Protein AF-A0A2S9YXK2-F1 (afdb_monomer)

Foldseek 3Di:
DLVLLVVLLVLCVVQCVPWRLLSSCLVVALVSLQSNLVVCVVQQVPVSSVLSNVSNVLLVVLCVVPVDDPPCSPVSSVVSCVSSVDDDPPDDRSCVRSVVSVVVVCVVCVVVVDPPPPPDDDD

Organism: NCBI:txid215803

Structure (mmCIF, N/CA/C/O backbone):
data_AF-A0A2S9YXK2-F1
#
_entry.id   AF-A0A2S9YXK2-F1
#
loop_
_atom_site.group_PDB
_atom_site.id
_atom_site.type_symbol
_atom_site.label_atom_id
_atom_site.label_alt_id
_atom_site.label_comp_id
_atom_site.label_asym_id
_atom_site.label_entity_id
_atom_site.label_seq_id
_atom_site.pdbx_PDB_ins_code
_atom_site.Cartn_x
_atom_site.Cartn_y
_atom_site.Cartn_z
_atom_site.occupancy
_atom_site.B_iso_or_equiv
_atom_site.auth_seq_id
_atom_site.auth_comp_id
_atom_site.auth_asym_id
_atom_site.auth_atom_id
_atom_site.pdbx_PDB_model_num
ATOM 1 N N . MET A 1 1 ? -15.370 -4.581 6.114 1.00 77.25 1 MET A N 1
ATOM 2 C CA . MET A 1 1 ? -14.393 -3.650 5.505 1.00 77.25 1 MET A CA 1
ATOM 3 C C . MET A 1 1 ? -13.249 -3.367 6.472 1.00 77.25 1 MET A C 1
ATOM 5 O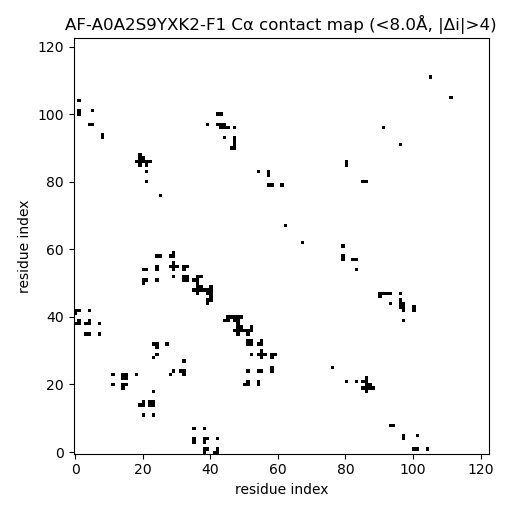 O . MET A 1 1 ? -12.123 -3.662 6.105 1.00 77.25 1 MET A O 1
ATOM 9 N N . VAL A 1 2 ? -13.521 -2.972 7.725 1.00 86.50 2 VAL A N 1
ATOM 10 C CA . VAL A 1 2 ? -12.483 -2.740 8.757 1.00 86.50 2 VAL A CA 1
ATOM 11 C C . VAL A 1 2 ? -11.593 -3.958 9.043 1.00 86.50 2 VAL A C 1
ATOM 13 O O . VAL A 1 2 ? -10.378 -3.831 9.001 1.00 86.50 2 VAL A O 1
ATOM 16 N N . VAL A 1 3 ? -12.151 -5.164 9.206 1.00 87.94 3 VAL A N 1
ATOM 17 C CA . VAL A 1 3 ? -11.337 -6.387 9.414 1.00 87.94 3 VAL A CA 1
ATOM 18 C C . VAL A 1 3 ? -10.328 -6.627 8.280 1.00 87.94 3 VAL A C 1
ATOM 20 O O . VAL A 1 3 ? -9.188 -6.998 8.538 1.00 87.94 3 VAL A O 1
ATOM 23 N N . ALA A 1 4 ? -10.720 -6.382 7.025 1.00 90.00 4 ALA A N 1
ATOM 24 C CA . ALA A 1 4 ? -9.821 -6.521 5.878 1.00 90.00 4 ALA A CA 1
ATOM 25 C C . ALA A 1 4 ? -8.751 -5.417 5.851 1.00 90.00 4 ALA A C 1
ATOM 27 O O . ALA A 1 4 ? -7.610 -5.689 5.494 1.00 90.00 4 ALA A O 1
ATOM 28 N N . ALA A 1 5 ? -9.102 -4.195 6.265 1.00 90.81 5 ALA A N 1
ATOM 29 C CA . ALA A 1 5 ? -8.157 -3.092 6.398 1.00 90.81 5 ALA A CA 1
ATOM 30 C C . ALA A 1 5 ? -7.093 -3.375 7.474 1.00 90.81 5 ALA A C 1
ATOM 32 O O . ALA A 1 5 ? -5.908 -3.173 7.221 1.00 90.81 5 ALA A O 1
ATOM 33 N N . ILE A 1 6 ? -7.503 -3.919 8.626 1.00 90.62 6 ILE A N 1
ATOM 34 C CA . ILE A 1 6 ? -6.607 -4.332 9.717 1.00 90.62 6 ILE A CA 1
ATOM 35 C C . ILE A 1 6 ? -5.716 -5.503 9.286 1.00 90.62 6 ILE A C 1
ATOM 37 O O . ILE A 1 6 ? -4.514 -5.486 9.527 1.00 90.62 6 ILE A O 1
ATOM 41 N N . ALA A 1 7 ? -6.279 -6.517 8.623 1.00 92.06 7 ALA A N 1
ATOM 42 C CA . ALA A 1 7 ? -5.481 -7.619 8.089 1.00 92.06 7 ALA A CA 1
ATOM 43 C C . ALA A 1 7 ? -4.430 -7.110 7.086 1.00 92.06 7 ALA A C 1
ATOM 45 O O . ALA A 1 7 ? -3.271 -7.508 7.163 1.00 92.06 7 ALA A O 1
ATOM 46 N N . GLY A 1 8 ? -4.821 -6.178 6.211 1.00 92.94 8 GLY A N 1
ATOM 47 C CA . GLY A 1 8 ? -3.913 -5.516 5.279 1.00 92.94 8 GLY A CA 1
ATOM 48 C C . GLY A 1 8 ? -2.822 -4.695 5.968 1.00 92.94 8 GLY A C 1
ATOM 49 O O . GLY A 1 8 ? -1.681 -4.730 5.520 1.00 92.94 8 GLY A O 1
ATOM 50 N N . LEU A 1 9 ? -3.136 -4.018 7.083 1.00 92.94 9 LEU A N 1
ATOM 51 C CA . LEU A 1 9 ? -2.141 -3.329 7.912 1.00 92.94 9 LEU A CA 1
ATOM 52 C C . LEU A 1 9 ? -1.057 -4.313 8.360 1.00 92.94 9 LEU A C 1
ATOM 54 O O . LEU A 1 9 ? 0.097 -4.142 7.978 1.00 92.94 9 LEU A O 1
ATOM 58 N N . PHE A 1 10 ? -1.437 -5.391 9.051 1.00 92.44 10 PHE A N 1
ATOM 59 C CA . PHE A 1 10 ? -0.487 -6.400 9.534 1.00 92.44 10 PHE A CA 1
ATOM 60 C C . PHE A 1 10 ? 0.306 -7.085 8.415 1.00 92.44 10 PHE A C 1
ATOM 62 O O . PHE A 1 10 ? 1.481 -7.400 8.599 1.00 92.44 10 PHE A O 1
ATOM 69 N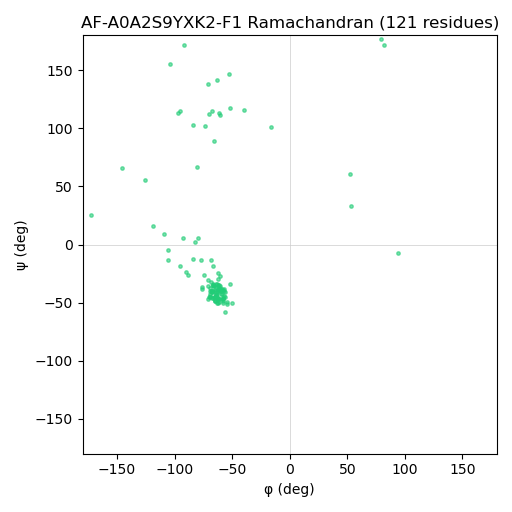 N . GLU A 1 11 ? -0.313 -7.326 7.257 1.00 93.62 11 GLU A N 1
ATOM 70 C CA . GLU A 1 11 ? 0.382 -7.900 6.101 1.00 93.62 11 GLU A CA 1
ATOM 71 C C . GLU A 1 11 ? 1.444 -6.937 5.546 1.00 93.62 11 GLU A C 1
ATOM 73 O O . GLU A 1 11 ? 2.517 -7.369 5.128 1.00 93.62 11 GLU A O 1
ATOM 78 N N . SER A 1 12 ? 1.167 -5.632 5.585 1.00 92.50 12 SER A N 1
ATOM 79 C CA . SER A 1 12 ? 2.016 -4.598 4.992 1.00 92.50 12 SER A CA 1
ATOM 80 C C . SER A 1 12 ? 3.114 -4.054 5.912 1.00 92.50 12 SER A C 1
ATOM 82 O O . SER A 1 12 ? 4.150 -3.615 5.409 1.00 92.50 12 SER A O 1
ATOM 84 N N . GLU A 1 13 ? 2.934 -4.108 7.239 1.00 91.06 13 GLU A N 1
ATOM 85 C CA . GLU A 1 13 ? 3.799 -3.441 8.227 1.00 91.06 13 GLU A CA 1
ATOM 86 C C . GLU A 1 13 ? 5.280 -3.735 7.997 1.00 91.06 13 GLU A C 1
ATOM 88 O O . GLU A 1 13 ? 6.103 -2.825 7.893 1.00 91.06 13 GLU A O 1
ATOM 93 N N . ARG A 1 14 ? 5.632 -5.017 7.858 1.00 90.25 14 ARG A N 1
ATOM 94 C CA . ARG A 1 14 ? 7.031 -5.418 7.697 1.00 90.25 14 ARG A CA 1
ATOM 95 C C . ARG A 1 14 ? 7.672 -4.770 6.471 1.00 90.25 14 ARG A C 1
ATOM 97 O O . ARG A 1 14 ? 8.829 -4.362 6.550 1.00 90.25 14 ARG A O 1
ATOM 104 N N . ASP A 1 15 ? 6.977 -4.716 5.345 1.00 92.06 15 ASP A N 1
ATOM 105 C CA . ASP A 1 15 ? 7.539 -4.145 4.123 1.00 92.06 15 ASP A CA 1
ATOM 106 C C . ASP A 1 15 ? 7.559 -2.623 4.166 1.00 92.06 15 ASP A C 1
ATOM 108 O O . ASP A 1 15 ? 8.567 -2.026 3.787 1.00 92.06 15 ASP A O 1
ATOM 112 N N . PHE A 1 16 ? 6.519 -2.005 4.726 1.00 89.75 16 PHE A N 1
ATOM 113 C CA . PHE A 1 16 ? 6.467 -0.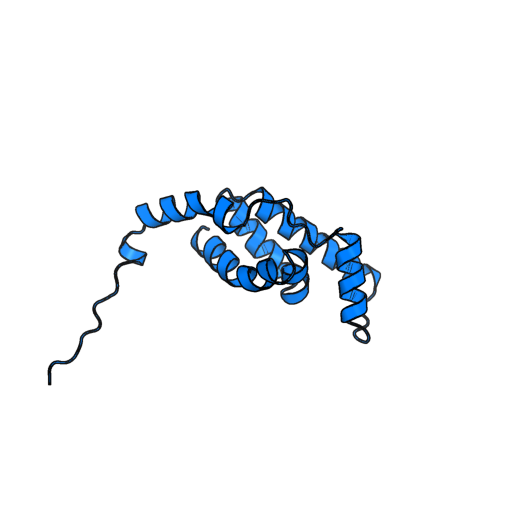561 4.937 1.00 89.75 16 PHE A CA 1
ATOM 114 C C . PHE A 1 16 ? 7.643 -0.089 5.802 1.00 89.75 16 PHE A C 1
ATOM 116 O O . PHE A 1 16 ? 8.365 0.821 5.393 1.00 89.75 16 PHE A O 1
ATOM 123 N N . PHE A 1 17 ? 7.924 -0.775 6.917 1.00 86.56 17 PHE A N 1
ATOM 124 C CA . PHE A 1 17 ? 9.061 -0.457 7.788 1.00 86.56 17 PHE A CA 1
ATOM 125 C C . PHE A 1 17 ? 10.427 -0.681 7.129 1.00 86.56 17 PHE A C 1
ATOM 127 O O . PHE A 1 17 ? 11.369 0.061 7.399 1.00 86.56 17 PHE A O 1
ATOM 134 N N . ASN A 1 18 ? 10.569 -1.712 6.290 1.00 86.31 18 ASN A N 1
ATOM 135 C CA . ASN A 1 18 ? 11.872 -2.084 5.729 1.00 86.31 18 ASN A CA 1
ATOM 136 C C . ASN A 1 18 ? 12.200 -1.385 4.404 1.00 86.31 18 ASN A C 1
ATOM 138 O O . ASN A 1 18 ? 13.376 -1.261 4.058 1.00 86.31 18 ASN A O 1
ATOM 142 N N . GLY A 1 19 ? 11.196 -0.933 3.657 1.00 84.69 19 GLY A N 1
ATOM 143 C CA . GLY A 1 19 ? 11.431 -0.292 2.371 1.00 84.69 19 GLY A CA 1
ATOM 144 C C . GLY A 1 19 ? 10.210 0.319 1.707 1.00 84.69 19 GLY A C 1
ATOM 145 O O . GLY A 1 19 ? 10.242 0.462 0.489 1.00 84.69 19 GLY A O 1
ATOM 146 N N . GLY A 1 20 ? 9.185 0.698 2.472 1.00 91.19 20 GLY A N 1
ATOM 147 C CA . GLY A 1 20 ? 8.041 1.463 1.984 1.00 91.19 20 GLY A CA 1
ATOM 148 C C . GLY A 1 20 ? 6.982 0.649 1.235 1.00 91.19 20 GLY A C 1
ATOM 149 O O . GLY A 1 20 ? 7.109 -0.554 0.994 1.00 91.19 20 GLY A O 1
ATOM 150 N N . ALA A 1 21 ? 5.907 1.338 0.849 1.00 93.25 21 ALA A N 1
ATOM 151 C CA . ALA A 1 21 ? 4.755 0.738 0.178 1.00 93.25 21 ALA A CA 1
ATOM 152 C C . ALA A 1 21 ? 5.099 0.107 -1.181 1.00 93.25 21 ALA A C 1
ATOM 154 O O . ALA A 1 21 ? 4.487 -0.880 -1.588 1.00 93.25 21 ALA A O 1
ATOM 155 N N . ASP A 1 22 ? 6.103 0.633 -1.887 1.00 94.19 22 ASP A N 1
ATOM 156 C CA . ASP A 1 22 ? 6.572 0.061 -3.147 1.00 94.19 22 ASP A CA 1
ATOM 157 C C . ASP A 1 22 ? 7.219 -1.314 -2.940 1.00 94.19 22 ASP A C 1
ATOM 159 O O . ASP A 1 22 ? 7.019 -2.204 -3.766 1.00 94.19 22 ASP A O 1
ATOM 163 N N . GLN A 1 23 ? 7.919 -1.531 -1.821 1.00 94.06 23 GLN A N 1
ATOM 164 C CA . GLN A 1 23 ? 8.434 -2.856 -1.479 1.00 94.06 23 GLN A CA 1
ATOM 165 C C . GLN A 1 23 ? 7.297 -3.851 -1.237 1.00 94.06 23 GLN A C 1
ATOM 167 O O . GLN A 1 23 ? 7.356 -4.968 -1.749 1.00 94.06 23 GLN A O 1
ATOM 172 N N . PHE A 1 24 ? 6.250 -3.437 -0.522 1.00 95.00 24 PHE A N 1
ATOM 173 C CA . PHE A 1 24 ? 5.073 -4.275 -0.305 1.00 95.00 24 PHE A CA 1
ATOM 174 C C . PHE A 1 24 ? 4.426 -4.689 -1.635 1.00 95.00 24 PHE A C 1
ATOM 176 O O . PHE A 1 24 ? 4.219 -5.874 -1.896 1.00 95.00 24 PHE A O 1
ATOM 183 N N . VAL A 1 25 ? 4.172 -3.722 -2.525 1.00 95.75 25 VAL A N 1
ATOM 184 C CA . VAL A 1 25 ? 3.577 -4.001 -3.844 1.00 95.75 25 VAL A CA 1
ATOM 185 C C . VAL A 1 25 ? 4.470 -4.916 -4.682 1.00 95.75 25 VAL A C 1
ATOM 187 O O . VAL A 1 25 ? 3.958 -5.797 -5.365 1.00 95.75 25 VAL A O 1
ATOM 190 N N . TRP A 1 26 ? 5.793 -4.753 -4.615 1.00 94.75 26 TRP A N 1
ATOM 191 C CA . TRP A 1 26 ? 6.731 -5.638 -5.305 1.00 94.75 26 TRP A CA 1
ATOM 192 C C . TRP A 1 26 ? 6.676 -7.081 -4.785 1.00 94.75 26 TRP A C 1
ATOM 194 O O . TRP A 1 26 ? 6.674 -8.021 -5.576 1.00 94.75 26 TRP A O 1
ATOM 204 N N . ASN A 1 27 ? 6.618 -7.265 -3.465 1.00 94.88 27 ASN A N 1
ATOM 205 C CA . ASN A 1 27 ? 6.648 -8.584 -2.834 1.00 94.88 27 ASN A CA 1
ATOM 206 C C . ASN A 1 27 ? 5.313 -9.340 -2.946 1.00 94.88 27 ASN A C 1
ATOM 208 O O . ASN A 1 27 ? 5.315 -10.561 -3.095 1.00 94.88 27 ASN A O 1
ATOM 212 N N . HIS A 1 28 ? 4.185 -8.628 -2.867 1.00 95.81 28 HIS A N 1
ATOM 213 C CA . HIS A 1 28 ? 2.838 -9.216 -2.804 1.00 95.81 28 HIS A CA 1
ATOM 214 C C . HIS A 1 28 ? 2.054 -9.083 -4.121 1.00 95.81 28 HIS A C 1
ATOM 216 O O . HIS A 1 28 ? 1.038 -9.752 -4.327 1.00 95.81 28 HIS A O 1
ATOM 222 N N . GLY A 1 29 ? 2.533 -8.242 -5.034 1.00 96.19 29 GLY A N 1
ATOM 223 C CA . GLY A 1 29 ? 1.978 -8.042 -6.364 1.00 96.19 29 GLY A CA 1
ATOM 224 C C . GLY A 1 29 ? 0.776 -7.085 -6.431 1.00 96.19 29 GLY A C 1
ATOM 225 O O . GLY A 1 29 ? 0.202 -6.677 -5.412 1.00 96.19 29 GLY A O 1
ATOM 226 N N . PRO A 1 30 ? 0.337 -6.741 -7.660 1.00 96.81 30 PRO A N 1
ATOM 227 C CA . PRO A 1 30 ? -0.701 -5.733 -7.893 1.00 96.81 30 PRO A CA 1
ATOM 228 C C . PRO A 1 30 ? -2.066 -6.092 -7.295 1.00 96.81 30 PRO A C 1
ATOM 230 O O . PRO A 1 30 ? -2.806 -5.219 -6.840 1.00 96.81 30 PRO A O 1
ATOM 233 N N . GLY A 1 31 ? -2.418 -7.382 -7.294 1.00 97.62 31 GLY A N 1
ATOM 234 C CA . GLY A 1 31 ? -3.707 -7.863 -6.793 1.00 97.62 31 GLY A CA 1
ATOM 235 C C . GLY A 1 31 ? -3.879 -7.638 -5.290 1.00 97.62 31 GLY A C 1
ATOM 236 O O . GLY A 1 31 ? -4.891 -7.074 -4.868 1.00 97.62 31 GLY A O 1
ATOM 237 N N . ALA A 1 32 ? -2.876 -8.025 -4.496 1.00 97.12 32 ALA A N 1
ATOM 238 C CA . ALA A 1 32 ? -2.878 -7.821 -3.049 1.00 97.12 32 ALA A CA 1
ATOM 239 C C . ALA A 1 32 ? -2.906 -6.325 -2.707 1.00 97.12 32 ALA A C 1
ATOM 241 O O . ALA A 1 32 ? -3.771 -5.878 -1.950 1.00 97.12 32 ALA A O 1
ATOM 242 N N . ALA A 1 33 ? -2.047 -5.536 -3.361 1.00 97.44 33 ALA A N 1
ATOM 243 C CA . ALA A 1 33 ? -1.993 -4.088 -3.186 1.00 97.44 33 ALA A CA 1
ATOM 244 C C . ALA A 1 33 ? -3.338 -3.402 -3.483 1.00 97.44 33 ALA A C 1
ATOM 246 O O . ALA A 1 33 ? -3.802 -2.597 -2.679 1.00 97.44 33 ALA A O 1
ATOM 247 N N . ARG A 1 34 ? -4.036 -3.758 -4.572 1.00 97.94 34 ARG A N 1
ATOM 248 C CA . ARG A 1 34 ? -5.373 -3.200 -4.855 1.00 97.94 34 ARG A CA 1
ATOM 249 C C . ARG A 1 34 ? -6.430 -3.624 -3.851 1.00 97.94 34 ARG A C 1
ATOM 251 O O . ARG A 1 34 ? -7.292 -2.812 -3.514 1.00 97.94 34 ARG A O 1
ATOM 258 N N . SER A 1 35 ? -6.405 -4.883 -3.418 1.00 97.38 35 SER A N 1
ATOM 259 C CA . SER A 1 35 ? -7.370 -5.401 -2.447 1.00 97.38 35 SER A CA 1
ATOM 260 C C . SER A 1 35 ? -7.258 -4.639 -1.127 1.00 97.38 35 SER A C 1
ATOM 262 O O . SER A 1 35 ? -8.254 -4.117 -0.624 1.00 97.38 35 SER A O 1
ATOM 264 N N . ILE A 1 36 ? -6.034 -4.500 -0.614 1.00 96.56 36 ILE A N 1
ATOM 265 C CA . ILE A 1 36 ? -5.757 -3.771 0.627 1.00 96.56 36 ILE A CA 1
ATOM 266 C C . ILE A 1 36 ? -6.022 -2.278 0.445 1.00 96.56 36 ILE A C 1
ATOM 268 O O . ILE A 1 36 ? -6.753 -1.697 1.242 1.00 96.56 36 ILE A O 1
ATOM 272 N N . GLY A 1 37 ? -5.544 -1.672 -0.646 1.00 95.56 37 GLY A N 1
ATOM 273 C CA . GLY A 1 37 ? -5.788 -0.258 -0.928 1.00 95.56 37 GLY A CA 1
ATOM 274 C C . GLY A 1 37 ? -7.278 0.082 -1.017 1.00 95.56 37 GLY A C 1
ATOM 275 O O . GLY A 1 37 ? -7.725 1.091 -0.478 1.00 95.56 37 GLY A O 1
ATOM 276 N N . SER A 1 38 ? -8.090 -0.800 -1.608 1.00 96.50 38 SER A N 1
ATOM 277 C CA . SER A 1 38 ? -9.550 -0.639 -1.637 1.00 96.50 38 SER A CA 1
ATOM 278 C C . SER A 1 38 ? -10.176 -0.770 -0.247 1.00 96.50 38 SER A C 1
ATOM 280 O O . SER A 1 38 ? -11.090 -0.014 0.081 1.00 96.50 38 SER A O 1
ATOM 282 N N . ALA A 1 39 ? -9.689 -1.704 0.577 1.00 95.44 39 ALA A N 1
ATOM 283 C CA . ALA A 1 39 ? -10.154 -1.869 1.950 1.00 95.44 39 ALA A CA 1
ATOM 284 C C . ALA A 1 39 ? -9.824 -0.645 2.821 1.00 95.44 39 ALA A C 1
ATOM 286 O O . ALA A 1 39 ? -10.682 -0.216 3.587 1.00 95.44 39 ALA A O 1
ATOM 287 N N . TRP A 1 40 ? -8.633 -0.062 2.665 1.00 94.88 40 TRP A N 1
ATOM 288 C CA . TRP A 1 40 ? -8.193 1.148 3.367 1.00 94.88 40 TRP A CA 1
ATOM 289 C C . TRP A 1 40 ? -9.020 2.377 2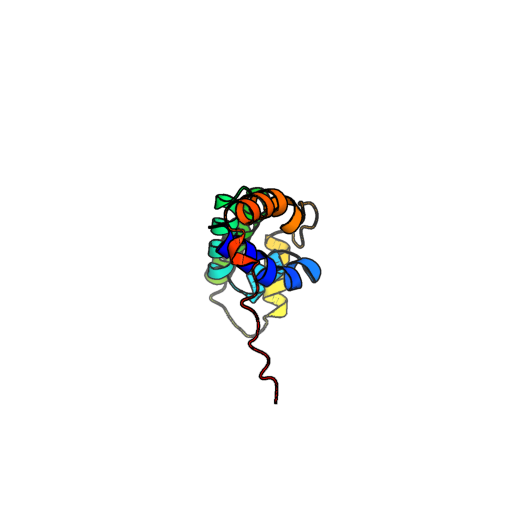.982 1.00 94.88 40 TRP A C 1
ATOM 291 O O . TRP A 1 40 ? -9.590 3.026 3.860 1.00 94.88 40 TRP A O 1
ATOM 301 N N . ARG A 1 41 ? -9.228 2.628 1.681 1.00 94.31 41 ARG A N 1
ATOM 302 C CA . ARG A 1 41 ? -10.107 3.721 1.219 1.00 94.31 41 ARG A CA 1
ATOM 303 C C . ARG A 1 41 ? -11.526 3.595 1.766 1.00 94.31 41 ARG A C 1
ATOM 305 O O . ARG A 1 41 ? -12.145 4.596 2.110 1.00 94.31 41 ARG A O 1
ATOM 312 N N . ALA A 1 42 ? -12.041 2.370 1.856 1.00 92.94 42 ALA A N 1
ATOM 313 C CA . ALA A 1 42 ? -13.391 2.112 2.343 1.00 92.94 42 ALA A CA 1
ATOM 314 C C . ALA A 1 42 ? -13.587 2.410 3.840 1.00 92.94 42 ALA A C 1
ATOM 316 O O . ALA A 1 42 ? -14.730 2.454 4.292 1.00 92.94 42 ALA A O 1
ATOM 317 N N . VAL A 1 43 ? -12.502 2.593 4.598 1.00 91.62 43 VAL A N 1
ATOM 318 C CA . VAL A 1 43 ? -12.532 2.906 6.034 1.00 91.62 43 VAL A CA 1
ATOM 319 C C . VAL A 1 43 ? -11.882 4.253 6.360 1.00 91.62 43 VAL A C 1
ATOM 321 O O . VAL A 1 43 ? -11.581 4.517 7.513 1.00 91.62 43 VAL A O 1
ATOM 324 N N . GLY A 1 44 ? -11.668 5.110 5.356 1.00 87.38 44 GLY A N 1
ATOM 325 C CA . GLY A 1 44 ? -11.173 6.477 5.558 1.00 87.38 44 GLY A CA 1
ATOM 326 C C . GLY A 1 44 ? -9.658 6.658 5.436 1.00 87.38 44 GLY A C 1
ATOM 327 O O . GLY A 1 44 ? -9.212 7.798 5.351 1.00 87.38 44 GLY A O 1
ATOM 328 N N . ALA A 1 45 ? -8.883 5.577 5.306 1.00 91.50 45 ALA A N 1
ATOM 329 C CA . ALA A 1 45 ? -7.449 5.635 5.015 1.00 91.50 45 ALA A CA 1
ATOM 330 C C . ALA A 1 45 ? -7.205 5.864 3.510 1.00 91.50 45 ALA A C 1
ATOM 332 O O . ALA A 1 45 ? -6.808 4.964 2.757 1.00 91.50 45 ALA A O 1
ATOM 333 N N . VAL A 1 46 ? -7.591 7.054 3.042 1.00 90.75 46 VAL A N 1
ATOM 334 C CA . VAL A 1 46 ? -7.657 7.391 1.617 1.00 90.75 46 VAL A CA 1
ATOM 335 C C . VAL A 1 46 ? -6.268 7.526 1.004 1.00 90.75 46 VAL A C 1
ATOM 337 O O . VAL A 1 46 ? -6.042 6.947 -0.058 1.00 90.75 46 VAL A O 1
ATOM 340 N N . GLU A 1 47 ? -5.338 8.241 1.641 1.00 90.88 47 GLU A N 1
ATOM 341 C CA . GLU A 1 47 ? -4.042 8.551 1.021 1.00 90.88 47 GLU A CA 1
ATOM 342 C C . GLU A 1 47 ? -3.189 7.290 0.881 1.00 90.88 47 GLU A C 1
ATOM 344 O O . GLU A 1 47 ? -2.635 7.022 -0.191 1.00 90.88 47 GLU A O 1
ATOM 349 N N . ASN A 1 48 ? -3.134 6.481 1.939 1.00 91.94 48 ASN A N 1
ATOM 350 C CA . ASN A 1 48 ? -2.445 5.195 1.928 1.00 91.94 48 ASN A CA 1
ATOM 351 C C . ASN A 1 48 ? -3.109 4.196 0.967 1.00 91.94 48 ASN A C 1
ATOM 353 O O . ASN A 1 48 ? -2.432 3.452 0.249 1.00 91.94 48 ASN A O 1
ATOM 357 N N . GLY A 1 49 ? -4.443 4.189 0.902 1.00 94.12 49 GLY A N 1
ATOM 358 C CA . GLY A 1 49 ? -5.166 3.303 -0.001 1.00 94.12 49 GLY A CA 1
ATOM 359 C C . GLY A 1 49 ? -5.001 3.664 -1.483 1.00 94.12 49 GLY A C 1
ATOM 360 O O . GLY A 1 49 ? -4.887 2.772 -2.327 1.00 94.12 49 GLY A O 1
ATOM 361 N N . GLU A 1 50 ? -4.947 4.954 -1.820 1.00 94.44 50 GLU A N 1
ATOM 362 C CA . GLU A 1 50 ? -4.681 5.425 -3.185 1.00 94.44 50 GLU A CA 1
ATOM 363 C C . GLU A 1 50 ? -3.245 5.140 -3.618 1.00 94.44 50 GLU A C 1
ATOM 365 O O . GLU A 1 50 ? -3.042 4.646 -4.729 1.00 94.44 50 GLU A O 1
ATOM 370 N N . LEU A 1 51 ? -2.271 5.320 -2.720 1.00 94.19 51 LEU A N 1
ATOM 371 C CA . LEU A 1 51 ? -0.875 4.967 -2.974 1.00 94.19 51 LEU A CA 1
ATOM 372 C C . LEU A 1 51 ? -0.728 3.503 -3.414 1.00 94.19 51 LEU A C 1
ATOM 374 O O . LEU A 1 51 ? -0.103 3.223 -4.437 1.00 94.19 51 LEU A O 1
ATOM 378 N N . LEU A 1 52 ? -1.332 2.556 -2.688 1.00 95.75 52 LEU A N 1
ATOM 379 C CA . LEU A 1 52 ? -1.251 1.136 -3.046 1.00 95.75 52 LEU A CA 1
ATOM 380 C C . LEU A 1 52 ? -1.843 0.841 -4.431 1.00 95.75 52 LEU A C 1
ATOM 382 O O . LEU A 1 52 ? -1.303 0.019 -5.175 1.00 95.75 52 LEU A O 1
ATOM 386 N N . ILE A 1 53 ? -2.928 1.523 -4.805 1.00 96.62 53 ILE A N 1
ATOM 387 C CA . ILE A 1 53 ? -3.554 1.373 -6.125 1.00 96.62 53 ILE A CA 1
ATOM 388 C C . ILE A 1 53 ? -2.651 1.949 -7.225 1.00 96.62 53 ILE A C 1
ATOM 390 O O . ILE A 1 53 ? -2.491 1.329 -8.280 1.00 96.62 53 ILE A O 1
ATOM 394 N N . GLU A 1 54 ? -2.046 3.115 -7.000 1.00 95.75 54 GLU A N 1
ATOM 395 C CA . GLU A 1 54 ? -1.116 3.746 -7.942 1.00 95.75 54 GLU A CA 1
ATOM 396 C C . GLU A 1 54 ? 0.123 2.881 -8.188 1.00 95.75 54 GLU A C 1
ATOM 398 O O . GLU A 1 54 ? 0.490 2.637 -9.344 1.00 95.75 54 GLU A O 1
ATOM 403 N N . LEU A 1 55 ? 0.714 2.363 -7.111 1.00 96.12 55 LEU A N 1
ATOM 404 C CA . LEU A 1 55 ? 1.862 1.461 -7.140 1.00 96.12 55 LEU A CA 1
ATOM 405 C C . LEU A 1 55 ? 1.532 0.152 -7.866 1.00 96.12 55 LEU A C 1
ATOM 407 O O . LEU A 1 55 ? 2.267 -0.253 -8.767 1.00 96.12 55 LEU A O 1
ATOM 411 N N . ALA A 1 56 ? 0.383 -0.462 -7.564 1.00 97.31 56 ALA A N 1
ATOM 412 C CA . ALA A 1 56 ? -0.089 -1.659 -8.261 1.00 97.31 56 ALA A CA 1
ATOM 413 C C . ALA A 1 56 ? -0.203 -1.432 -9.776 1.00 97.31 56 ALA A C 1
ATOM 415 O O . ALA A 1 56 ? 0.265 -2.242 -10.576 1.00 97.31 56 ALA A O 1
ATOM 416 N N . ASN A 1 57 ? -0.775 -0.295 -10.181 1.00 96.38 57 ASN A N 1
ATOM 417 C CA . ASN A 1 57 ? -0.900 0.064 -11.592 1.00 96.38 57 ASN A CA 1
ATOM 418 C C . ASN A 1 57 ? 0.465 0.318 -12.252 1.00 96.38 57 ASN A C 1
ATOM 420 O O . ASN A 1 57 ? 0.636 0.047 -13.441 1.00 96.38 57 ASN A O 1
ATOM 424 N N . ALA A 1 58 ? 1.431 0.882 -11.523 1.00 95.00 58 ALA A N 1
ATOM 425 C CA . ALA A 1 58 ? 2.782 1.092 -12.031 1.00 95.00 58 ALA A CA 1
ATOM 426 C C . ALA A 1 58 ? 3.528 -0.230 -12.238 1.00 95.00 58 ALA A C 1
ATOM 428 O O . ALA A 1 58 ? 4.199 -0.383 -13.261 1.00 95.00 58 ALA A O 1
ATOM 429 N N . LEU A 1 59 ? 3.364 -1.179 -11.314 1.00 94.38 59 LEU A N 1
ATOM 430 C CA . LEU A 1 59 ? 3.960 -2.502 -11.416 1.00 94.38 59 LEU A CA 1
ATOM 431 C C . LEU A 1 59 ? 3.416 -3.253 -12.641 1.00 94.38 59 LEU A C 1
ATOM 433 O O . LEU A 1 59 ? 4.205 -3.637 -13.496 1.00 94.38 59 LEU A O 1
ATOM 437 N N . GLU A 1 60 ? 2.097 -3.327 -12.837 1.00 94.69 60 GLU A N 1
ATOM 438 C CA . GLU A 1 60 ? 1.522 -3.988 -14.025 1.00 94.69 60 GLU A CA 1
ATOM 439 C C . GLU A 1 60 ? 1.987 -3.375 -15.351 1.00 94.69 60 GLU A C 1
ATOM 441 O O . GLU A 1 60 ? 2.241 -4.088 -16.324 1.00 94.69 60 GLU A O 1
ATOM 446 N N . ARG A 1 61 ? 2.121 -2.042 -15.417 1.00 92.44 61 ARG A N 1
ATOM 447 C CA . ARG A 1 61 ? 2.653 -1.379 -16.619 1.00 92.44 61 ARG A CA 1
ATOM 448 C C . ARG A 1 61 ? 4.091 -1.801 -16.901 1.00 92.44 61 ARG A C 1
ATOM 450 O O . ARG A 1 61 ? 4.446 -1.980 -18.066 1.00 92.44 61 ARG A O 1
ATOM 457 N N . LEU A 1 62 ? 4.909 -1.949 -15.861 1.00 90.12 62 LEU A N 1
ATOM 458 C CA . LEU A 1 62 ? 6.282 -2.425 -15.994 1.00 90.12 62 LEU A CA 1
ATOM 459 C C . LEU A 1 62 ? 6.316 -3.890 -16.455 1.00 90.12 62 LEU A C 1
ATOM 461 O O . LEU A 1 62 ? 7.049 -4.215 -17.387 1.00 90.12 62 LEU A O 1
ATOM 465 N N . GLU A 1 63 ? 5.501 -4.753 -15.850 1.00 90.12 63 GLU A N 1
ATOM 466 C CA . GLU A 1 63 ? 5.385 -6.175 -16.203 1.00 90.12 63 GLU A CA 1
ATOM 467 C C . GLU A 1 63 ? 4.975 -6.358 -17.671 1.00 90.12 63 GLU A C 1
ATOM 469 O O . GLU A 1 63 ? 5.616 -7.103 -18.420 1.00 90.12 63 GLU A O 1
ATOM 474 N N . ALA A 1 64 ? 3.960 -5.607 -18.111 1.00 89.12 64 ALA A N 1
ATOM 475 C CA . ALA A 1 64 ? 3.471 -5.620 -19.485 1.00 89.12 64 ALA A CA 1
ATOM 476 C C . ALA A 1 64 ? 4.515 -5.109 -20.490 1.00 89.12 64 ALA A C 1
ATOM 478 O O . ALA A 1 64 ? 4.622 -5.642 -21.593 1.00 89.12 64 ALA A O 1
ATOM 479 N N . ALA A 1 65 ? 5.299 -4.091 -20.121 1.00 85.56 65 ALA A N 1
ATOM 480 C CA . ALA A 1 65 ? 6.326 -3.524 -20.993 1.00 85.56 65 ALA A CA 1
ATOM 481 C C . ALA A 1 65 ? 7.531 -4.456 -21.187 1.00 85.56 65 ALA A C 1
ATOM 483 O O . ALA A 1 65 ? 8.188 -4.398 -22.227 1.00 85.56 65 ALA A O 1
ATOM 484 N N . ARG A 1 66 ? 7.851 -5.287 -20.188 1.00 73.88 66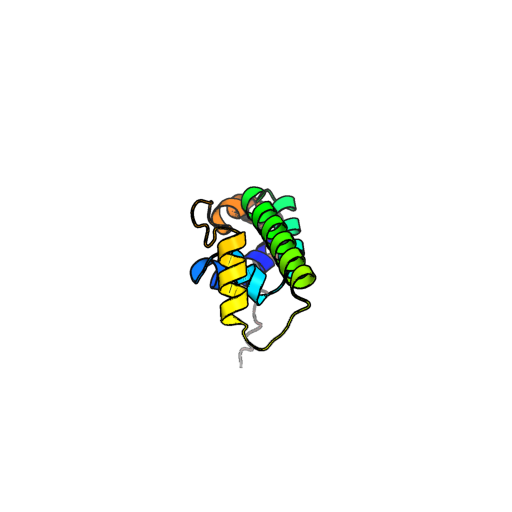 ARG A N 1
ATOM 485 C CA . ARG A 1 66 ? 9.071 -6.103 -20.200 1.00 73.88 66 ARG A CA 1
ATOM 486 C C . ARG A 1 66 ? 8.878 -7.519 -20.715 1.00 73.88 66 ARG A C 1
ATOM 488 O O . ARG A 1 66 ? 9.884 -8.121 -21.065 1.00 73.88 66 ARG A O 1
ATOM 495 N N . GLY A 1 67 ? 7.646 -8.039 -20.757 1.00 65.62 67 GLY A N 1
ATOM 496 C CA . GLY A 1 67 ? 7.425 -9.466 -21.006 1.00 65.62 67 GLY A CA 1
ATOM 497 C C . GLY A 1 67 ? 8.266 -10.287 -20.029 1.00 65.62 67 GLY A C 1
ATOM 498 O O . GLY A 1 67 ? 9.204 -10.942 -20.455 1.00 65.62 67 GLY A O 1
ATOM 499 N N . TRP A 1 68 ? 7.995 -10.103 -18.732 1.00 63.66 68 TRP A N 1
ATOM 500 C CA . TRP A 1 68 ? 8.797 -10.518 -17.570 1.00 63.66 68 TRP A CA 1
ATOM 501 C C . TRP A 1 68 ? 9.886 -11.573 -17.854 1.00 63.66 68 TRP A C 1
ATOM 503 O O . TRP A 1 68 ? 9.607 -12.767 -17.937 1.00 63.66 68 TRP A O 1
ATOM 513 N N . ASP A 1 69 ? 11.136 -11.115 -17.962 1.00 61.19 69 ASP A N 1
ATOM 514 C CA . ASP A 1 69 ? 12.320 -11.976 -18.028 1.00 61.19 69 ASP A CA 1
ATOM 515 C C . ASP A 1 69 ? 12.931 -12.067 -16.620 1.00 61.19 69 ASP A C 1
ATOM 517 O O . ASP A 1 69 ? 13.363 -11.066 -16.041 1.00 61.19 69 ASP A O 1
ATOM 521 N N . ASP A 1 70 ? 12.875 -13.260 -16.033 1.00 62.62 70 ASP A N 1
ATOM 522 C CA . ASP A 1 70 ? 13.065 -13.514 -14.596 1.00 62.62 70 ASP A CA 1
ATOM 523 C C . ASP A 1 70 ? 14.547 -13.537 -14.166 1.00 62.62 70 ASP A C 1
ATOM 525 O O . ASP A 1 70 ? 14.894 -13.837 -13.024 1.00 62.62 70 ASP A O 1
ATOM 529 N N . ASP A 1 71 ? 15.467 -13.220 -15.082 1.00 78.00 71 ASP A N 1
ATOM 530 C CA . ASP A 1 71 ? 16.899 -13.435 -14.869 1.00 78.00 71 ASP A CA 1
ATOM 531 C C . ASP A 1 71 ? 17.565 -12.392 -13.948 1.00 78.00 71 ASP A C 1
ATOM 533 O O . ASP A 1 71 ? 18.694 -12.596 -13.485 1.00 78.00 71 ASP A O 1
ATOM 537 N N . LYS A 1 72 ? 16.889 -11.268 -13.657 1.00 83.75 72 LYS A N 1
ATOM 538 C CA . LYS A 1 72 ? 17.443 -10.141 -12.876 1.00 83.75 72 LYS A CA 1
ATOM 539 C C . LYS A 1 72 ? 16.400 -9.434 -11.984 1.00 83.75 72 LYS A C 1
ATOM 541 O O . LYS A 1 72 ? 16.174 -8.228 -12.153 1.00 83.75 72 LYS A O 1
ATOM 546 N N . PRO A 1 73 ? 15.840 -10.104 -10.959 1.00 85.19 73 PRO A N 1
ATOM 547 C CA . PRO A 1 73 ? 14.774 -9.551 -10.112 1.00 85.19 73 PRO A CA 1
ATOM 548 C C . PRO A 1 73 ? 15.177 -8.260 -9.382 1.00 85.19 73 PRO A C 1
ATOM 550 O O . PRO A 1 73 ? 14.415 -7.298 -9.351 1.00 85.19 73 PRO A O 1
ATOM 553 N N . ILE A 1 74 ? 16.413 -8.170 -8.876 1.00 89.25 74 ILE A N 1
ATOM 554 C CA . ILE A 1 74 ? 16.901 -6.961 -8.181 1.00 89.25 74 ILE A CA 1
ATOM 555 C C . ILE A 1 74 ? 16.927 -5.752 -9.124 1.00 89.25 74 ILE A C 1
ATOM 557 O O . ILE A 1 74 ? 16.565 -4.643 -8.740 1.00 89.25 74 ILE A O 1
ATOM 561 N N . ARG A 1 75 ? 17.352 -5.944 -10.379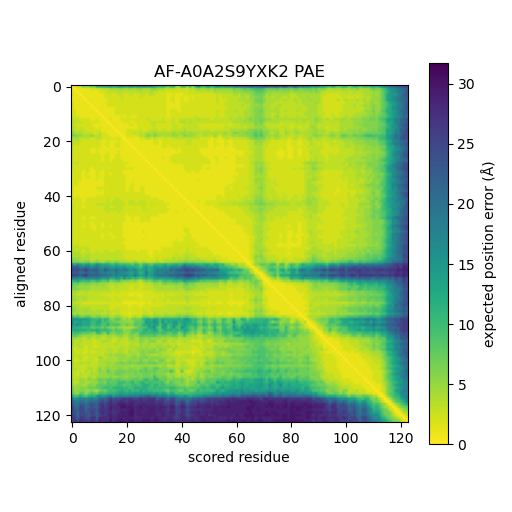 1.00 89.06 75 ARG A N 1
ATOM 562 C CA . ARG A 1 75 ? 17.417 -4.845 -11.349 1.00 89.06 75 ARG A CA 1
ATOM 563 C C . ARG A 1 75 ? 16.018 -4.356 -11.712 1.00 89.06 75 ARG A C 1
ATOM 565 O O . ARG A 1 75 ? 15.821 -3.148 -11.821 1.00 89.06 75 ARG A O 1
ATOM 572 N N . ALA A 1 76 ? 15.076 -5.282 -11.881 1.00 89.44 76 ALA A N 1
ATOM 573 C CA . ALA A 1 76 ? 13.683 -4.959 -12.151 1.00 89.44 76 ALA A CA 1
ATOM 574 C C . ALA A 1 76 ? 13.045 -4.193 -10.983 1.00 89.44 76 ALA A C 1
ATOM 576 O O . ALA A 1 76 ? 12.423 -3.159 -11.217 1.00 89.44 76 ALA A O 1
ATOM 577 N N . PHE A 1 77 ? 13.317 -4.604 -9.743 1.00 91.50 77 PHE A N 1
ATOM 578 C CA . PHE A 1 77 ? 12.861 -3.886 -8.556 1.00 91.50 77 PHE A CA 1
ATOM 579 C C . PHE A 1 77 ? 13.409 -2.457 -8.473 1.00 91.50 77 PHE A C 1
ATOM 581 O O . PHE A 1 77 ? 12.658 -1.515 -8.245 1.00 91.50 77 PHE A O 1
ATOM 588 N N . ILE A 1 78 ? 14.712 -2.258 -8.701 1.00 92.06 78 ILE A N 1
ATOM 589 C CA . ILE A 1 78 ? 15.313 -0.913 -8.670 1.00 92.06 78 ILE A CA 1
ATOM 590 C C . ILE A 1 78 ? 14.727 -0.006 -9.759 1.00 92.06 78 ILE A C 1
ATOM 592 O O . ILE A 1 78 ? 14.590 1.199 -9.557 1.00 92.06 78 ILE A O 1
ATOM 596 N N . GLU A 1 79 ? 14.385 -0.559 -10.918 1.00 90.81 79 GLU A N 1
ATOM 597 C CA . GLU A 1 79 ? 13.726 0.187 -11.989 1.00 90.81 79 GLU A CA 1
ATOM 598 C C . GLU A 1 79 ? 12.288 0.559 -11.629 1.00 90.81 79 GLU A C 1
ATOM 600 O O . GLU A 1 79 ? 11.916 1.721 -11.779 1.00 90.81 79 GLU A O 1
ATOM 605 N N . TYR A 1 80 ? 11.523 -0.390 -11.086 1.00 93.12 80 TYR A N 1
ATOM 606 C CA . TYR A 1 80 ? 10.192 -0.140 -10.541 1.00 93.12 80 TYR A CA 1
ATOM 607 C C . TYR A 1 80 ? 10.223 0.968 -9.484 1.00 93.12 80 TYR A C 1
ATOM 609 O O . TYR A 1 80 ? 9.522 1.970 -9.608 1.00 93.12 80 TYR A O 1
ATOM 617 N N . ARG A 1 81 ? 11.120 0.849 -8.504 1.00 93.44 81 ARG A N 1
ATOM 618 C CA . ARG A 1 81 ? 11.315 1.835 -7.440 1.00 93.44 81 ARG A CA 1
ATOM 619 C C . ARG A 1 81 ? 11.628 3.230 -7.985 1.00 93.44 81 ARG A C 1
ATOM 621 O O . ARG A 1 81 ? 11.081 4.216 -7.504 1.00 93.44 81 ARG A O 1
ATOM 628 N N . ARG A 1 82 ? 12.458 3.331 -9.029 1.00 91.81 82 ARG A N 1
ATOM 629 C CA . ARG A 1 82 ? 12.736 4.610 -9.708 1.00 91.81 82 ARG A CA 1
ATOM 630 C C . ARG A 1 82 ? 11.518 5.162 -10.447 1.00 91.81 82 ARG A C 1
ATOM 632 O O . ARG A 1 82 ? 11.316 6.370 -10.420 1.00 91.81 82 ARG A O 1
ATOM 639 N N . LEU A 1 83 ? 10.733 4.304 -11.101 1.00 90.75 83 LEU A N 1
ATOM 640 C CA . LEU A 1 83 ? 9.525 4.696 -11.836 1.00 90.75 83 LEU A CA 1
ATOM 641 C C . LEU A 1 83 ? 8.492 5.353 -10.915 1.00 90.75 83 LEU A C 1
ATOM 643 O O . LEU A 1 83 ? 7.852 6.322 -11.312 1.00 90.75 83 LEU A O 1
ATOM 647 N N . VAL A 1 84 ? 8.347 4.830 -9.699 1.00 92.25 84 VAL A N 1
ATOM 648 C CA . VAL A 1 84 ? 7.386 5.324 -8.702 1.00 92.25 84 VAL A CA 1
ATOM 649 C C . VAL A 1 84 ? 7.976 6.372 -7.755 1.00 92.25 84 VAL A C 1
ATOM 651 O O . VAL A 1 84 ? 7.310 6.772 -6.810 1.00 92.25 84 VAL A O 1
ATOM 654 N N . ALA A 1 85 ? 9.218 6.811 -7.996 1.00 89.75 85 ALA A N 1
ATOM 655 C CA . ALA A 1 85 ? 9.956 7.735 -7.131 1.00 89.75 85 ALA A CA 1
ATOM 656 C C . ALA A 1 85 ? 10.044 7.283 -5.653 1.00 89.75 85 ALA A C 1
ATOM 658 O O . ALA A 1 85 ? 10.075 8.115 -4.751 1.00 89.75 85 ALA A O 1
ATOM 659 N N . GLY A 1 86 ? 10.098 5.968 -5.414 1.00 82.94 86 GLY A N 1
ATOM 660 C CA . GLY A 1 86 ? 10.114 5.377 -4.078 1.00 82.94 86 GLY A CA 1
ATOM 661 C C . GLY A 1 86 ? 11.518 5.127 -3.495 1.00 82.94 86 GLY A C 1
ATOM 662 O O . GLY A 1 86 ? 12.526 5.204 -4.212 1.00 82.94 86 GLY A O 1
ATOM 663 N N . PRO A 1 87 ? 11.596 4.742 -2.207 1.00 73.94 87 PRO A N 1
ATOM 664 C CA . PRO A 1 87 ? 10.473 4.695 -1.266 1.00 73.94 87 PRO A CA 1
ATOM 665 C C . PRO A 1 87 ? 10.007 6.102 -0.859 1.00 73.94 87 PRO A C 1
ATOM 667 O O . PRO A 1 87 ? 10.830 6.984 -0.612 1.00 73.94 87 PRO A O 1
ATOM 670 N N . ASP A 1 88 ? 8.689 6.298 -0.800 1.00 70.75 88 ASP A N 1
ATOM 671 C CA . ASP A 1 88 ? 8.064 7.528 -0.304 1.00 70.75 88 ASP A CA 1
ATOM 672 C C . ASP A 1 88 ? 7.702 7.351 1.178 1.00 70.75 88 ASP A C 1
ATOM 674 O O . ASP A 1 88 ? 6.875 6.510 1.525 1.00 70.75 88 ASP A O 1
ATOM 678 N N . PHE A 1 89 ? 8.349 8.137 2.040 1.00 68.94 89 PHE A N 1
ATOM 679 C CA . PHE A 1 89 ? 8.104 8.185 3.487 1.00 68.94 89 PHE A CA 1
ATOM 680 C C . PHE A 1 89 ? 7.416 9.492 3.916 1.00 68.94 89 PHE A C 1
ATOM 682 O O . PHE A 1 89 ? 7.361 9.800 5.102 1.00 68.94 89 PHE A O 1
ATOM 689 N N . GLY A 1 90 ? 6.956 10.312 2.964 1.00 68.44 90 GLY A N 1
ATOM 690 C CA . GLY A 1 90 ? 6.351 11.619 3.236 1.00 68.44 90 GLY A CA 1
ATOM 691 C C . GLY A 1 90 ? 4.871 11.571 3.619 1.00 68.44 90 GLY A C 1
ATOM 692 O O . GLY A 1 90 ? 4.269 12.627 3.800 1.00 68.44 90 GLY A O 1
ATOM 693 N N . ARG A 1 91 ? 4.284 10.375 3.707 1.00 74.19 91 ARG A N 1
ATOM 694 C CA . ARG A 1 91 ? 2.863 10.147 3.994 1.00 74.19 91 ARG A CA 1
ATOM 695 C C . ARG A 1 91 ? 2.658 9.682 5.439 1.00 74.19 91 ARG A C 1
ATOM 697 O O . ARG A 1 91 ? 3.591 9.103 6.000 1.00 74.19 91 ARG A O 1
ATOM 704 N N . PRO A 1 92 ? 1.467 9.911 6.024 1.00 77.38 92 PRO A N 1
ATOM 705 C CA . PRO A 1 92 ? 1.108 9.349 7.323 1.00 77.38 92 PRO A CA 1
ATOM 706 C C . PRO A 1 92 ? 1.313 7.835 7.345 1.00 77.38 92 PRO A C 1
ATOM 708 O O . PRO A 1 92 ? 1.107 7.157 6.330 1.00 77.38 92 PRO A O 1
ATOM 711 N N . GLU A 1 93 ? 1.696 7.287 8.497 1.00 85.00 93 GLU A N 1
ATOM 712 C CA . GLU A 1 93 ? 1.770 5.832 8.623 1.00 85.00 93 GLU A CA 1
ATOM 713 C C . GLU A 1 93 ? 0.359 5.239 8.448 1.00 85.00 93 GLU A C 1
ATOM 715 O O . GLU A 1 93 ? -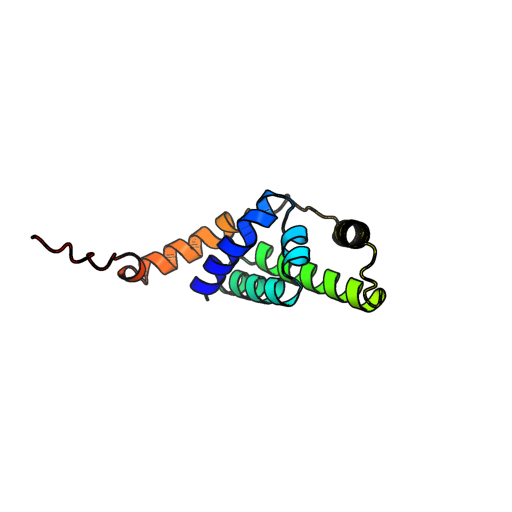0.607 5.809 8.964 1.00 85.00 93 GLU A O 1
ATOM 720 N N . PRO A 1 94 ? 0.191 4.080 7.782 1.00 85.00 94 PRO A N 1
ATOM 721 C CA . PRO A 1 94 ? -1.130 3.468 7.621 1.00 85.00 94 PRO A CA 1
ATOM 722 C C . PRO A 1 94 ? -1.886 3.297 8.944 1.00 85.00 94 PRO A C 1
ATOM 724 O O . PRO A 1 94 ? -3.105 3.434 8.986 1.00 85.00 94 PRO A O 1
ATOM 727 N N . ALA A 1 95 ? -1.165 3.030 10.037 1.00 85.69 95 ALA A N 1
ATOM 728 C CA . ALA A 1 95 ? -1.742 2.915 11.370 1.00 85.69 95 ALA A CA 1
ATOM 729 C C . ALA A 1 95 ? -2.371 4.229 11.869 1.00 85.69 95 ALA A C 1
ATOM 731 O O . ALA A 1 95 ? -3.386 4.179 12.561 1.00 85.69 95 ALA A O 1
ATOM 732 N N . GLU A 1 96 ? -1.812 5.388 11.508 1.00 88.44 96 GLU A N 1
ATOM 733 C CA . GLU A 1 96 ? -2.346 6.703 11.882 1.00 88.44 96 GLU A CA 1
ATOM 734 C C . GLU A 1 96 ? -3.669 6.986 11.162 1.00 88.44 96 GLU A C 1
ATOM 736 O O . GLU A 1 96 ? -4.639 7.391 11.798 1.00 88.44 96 GLU A O 1
ATOM 741 N N . GLU A 1 97 ? -3.744 6.701 9.859 1.00 88.50 97 GLU A N 1
ATOM 742 C CA . GLU A 1 97 ? -4.977 6.860 9.075 1.00 88.50 97 GLU A CA 1
ATOM 743 C C . GLU A 1 97 ? -6.070 5.854 9.464 1.00 88.50 97 GLU A C 1
ATOM 745 O O . GLU A 1 97 ? -7.259 6.161 9.398 1.00 88.50 97 GLU A O 1
ATOM 750 N N . LEU A 1 98 ? -5.688 4.642 9.874 1.00 88.38 98 LEU A N 1
ATOM 751 C CA . LEU A 1 98 ? -6.636 3.592 10.248 1.00 88.38 98 LEU A CA 1
ATOM 752 C C . LEU A 1 98 ? -7.121 3.699 11.701 1.00 88.38 98 LEU A C 1
ATOM 754 O O . LEU A 1 98 ? -8.077 3.007 12.060 1.00 88.38 98 LEU A O 1
ATOM 758 N N . ALA A 1 99 ? -6.487 4.529 12.536 1.00 88.44 99 ALA A N 1
ATOM 759 C CA . ALA A 1 99 ? -6.724 4.565 13.979 1.00 88.44 99 ALA A CA 1
ATOM 760 C C . ALA A 1 99 ? -8.191 4.843 14.342 1.00 88.44 99 ALA A C 1
ATOM 762 O O . ALA A 1 99 ? -8.757 4.135 15.175 1.00 88.44 99 ALA A O 1
ATOM 763 N N . GLU A 1 100 ? -8.819 5.834 13.703 1.00 88.12 100 GLU A N 1
ATOM 764 C CA . GLU A 1 100 ? -10.219 6.195 13.966 1.00 88.12 100 GLU A CA 1
ATOM 765 C C . GLU A 1 100 ? -11.163 5.035 13.625 1.00 88.12 100 GLU A C 1
ATOM 767 O O . GLU A 1 100 ? -11.918 4.579 14.484 1.00 88.12 100 GLU A O 1
ATOM 772 N N . ALA A 1 101 ? -11.032 4.464 12.425 1.00 86.38 101 ALA A N 1
ATOM 773 C CA . ALA A 1 101 ? -11.845 3.331 11.991 1.00 86.38 101 ALA A CA 1
ATOM 774 C C . ALA A 1 101 ? -11.665 2.083 12.875 1.00 86.38 101 ALA A C 1
ATOM 776 O O . ALA A 1 101 ? -12.614 1.328 13.096 1.00 86.38 101 ALA A O 1
ATOM 777 N N . LEU A 1 102 ? -10.453 1.855 13.391 1.00 84.00 102 LEU A N 1
ATOM 778 C CA . LEU A 1 102 ? -10.162 0.789 14.352 1.00 84.00 102 LEU A CA 1
ATOM 779 C C . LEU A 1 102 ? -10.884 1.010 15.683 1.00 84.00 102 LEU A C 1
ATOM 781 O O . LEU A 1 102 ? -11.463 0.067 16.224 1.00 84.00 102 LEU A O 1
ATOM 785 N N . VAL A 1 103 ? -10.853 2.238 16.205 1.00 88.06 103 VAL A N 1
ATOM 786 C CA . VAL A 1 103 ? -11.517 2.594 17.465 1.00 88.06 103 VAL A CA 1
ATOM 787 C C . VAL A 1 103 ? -13.031 2.463 17.332 1.00 88.06 103 VAL A C 1
ATOM 789 O O . VAL A 1 103 ? -13.654 1.823 18.179 1.00 88.06 103 VAL A O 1
ATOM 792 N N . GLU A 1 104 ? -13.620 3.006 16.266 1.00 88.81 104 GLU A N 1
ATOM 793 C CA . GLU A 1 104 ? -15.059 2.897 16.006 1.00 88.81 104 GLU A CA 1
ATOM 794 C C . GLU A 1 104 ? -15.498 1.435 15.908 1.00 88.81 104 GLU A C 1
ATOM 796 O O . GLU A 1 104 ? -16.419 1.006 16.605 1.00 88.81 104 GLU A O 1
ATOM 801 N N . TRP A 1 105 ? -14.778 0.631 15.123 1.00 86.25 105 TRP A N 1
ATOM 802 C CA . TRP A 1 105 ? -15.090 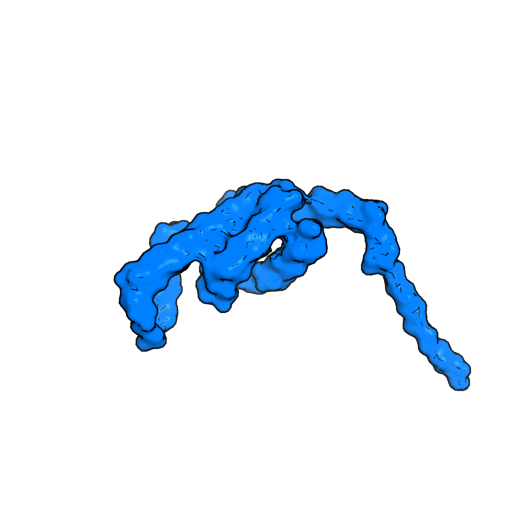-0.786 14.983 1.00 86.25 105 TRP A CA 1
ATOM 803 C C . TRP A 1 105 ? -14.983 -1.539 16.309 1.00 86.25 105 TRP A C 1
ATOM 805 O O . TRP A 1 105 ? -15.835 -2.380 16.599 1.00 86.25 105 TRP A O 1
ATOM 815 N N . ALA A 1 106 ? -13.978 -1.227 17.132 1.00 85.25 106 ALA A N 1
ATOM 816 C CA . ALA A 1 106 ? -13.799 -1.867 18.430 1.00 85.25 106 ALA A CA 1
ATOM 817 C C . ALA A 1 106 ? -14.920 -1.528 19.425 1.00 85.25 106 ALA A C 1
ATOM 819 O O . ALA A 1 106 ? -15.309 -2.383 20.221 1.00 85.25 106 ALA A O 1
ATOM 820 N N . ILE A 1 107 ? -15.460 -0.307 19.363 1.00 88.62 107 ILE A N 1
ATOM 821 C CA . ILE A 1 107 ? -16.624 0.110 20.158 1.00 88.62 107 ILE A CA 1
ATOM 822 C C . ILE A 1 107 ? -17.885 -0.635 19.710 1.00 88.62 107 ILE A C 1
ATOM 824 O O . ILE A 1 107 ? -18.685 -1.041 20.553 1.00 88.62 107 ILE A O 1
ATOM 828 N N . GLU A 1 108 ? -18.069 -0.813 18.402 1.00 87.56 108 GLU A N 1
ATOM 829 C CA . GLU A 1 108 ? -19.231 -1.504 17.833 1.00 87.56 108 GLU A CA 1
ATOM 830 C C . GLU A 1 108 ? -19.186 -3.029 18.012 1.00 87.56 108 GLU A C 1
ATOM 832 O O . GLU A 1 108 ? -20.240 -3.661 18.048 1.00 87.56 108 GLU A O 1
ATOM 837 N N . HIS A 1 109 ? -17.986 -3.607 18.139 1.00 83.25 109 HIS A N 1
ATOM 838 C CA . HIS A 1 109 ? -17.756 -5.056 18.194 1.00 83.25 109 HIS A CA 1
ATOM 839 C C . HIS A 1 109 ? -16.955 -5.473 19.444 1.00 83.25 109 HIS A C 1
ATOM 841 O O . HIS A 1 109 ? -15.904 -6.118 19.327 1.00 83.25 109 HIS A O 1
ATOM 847 N N . PRO A 1 110 ? -17.401 -5.127 20.668 1.00 85.25 110 PRO A N 1
ATOM 848 C CA . PRO A 1 110 ? -16.668 -5.453 21.890 1.00 85.25 110 PRO A CA 1
ATOM 849 C C . PRO A 1 110 ? -16.495 -6.969 22.085 1.00 85.25 110 PRO A C 1
ATOM 851 O O . PRO A 1 110 ? -15.520 -7.414 22.690 1.00 85.25 110 PRO A O 1
ATOM 854 N N . GLU A 1 111 ? -17.400 -7.785 21.537 1.00 86.88 111 GLU A N 1
ATOM 855 C CA . GLU A 1 111 ? -17.335 -9.246 21.559 1.00 86.88 111 GLU A CA 1
ATOM 856 C C . GLU A 1 111 ? -16.110 -9.818 20.839 1.00 86.88 111 GLU A C 1
ATOM 858 O O . GLU A 1 111 ? -15.671 -10.917 21.180 1.00 86.88 111 GLU A O 1
ATOM 863 N N . ALA A 1 112 ? -15.524 -9.081 19.889 1.00 78.75 112 ALA A N 1
ATOM 864 C CA . ALA A 1 112 ? -14.306 -9.496 19.200 1.00 78.75 112 ALA A CA 1
ATOM 865 C C . ALA A 1 112 ? -13.080 -9.547 20.134 1.00 78.75 112 ALA A C 1
ATOM 867 O O . ALA A 1 112 ? -12.097 -10.216 19.818 1.00 78.75 112 ALA A O 1
ATOM 868 N N . PHE A 1 113 ? -13.147 -8.878 21.291 1.00 75.00 113 PHE A N 1
ATOM 869 C CA . PHE A 1 113 ? -12.057 -8.774 22.268 1.00 75.00 113 PHE A CA 1
ATOM 870 C C . PHE A 1 113 ? -12.277 -9.631 23.519 1.00 75.00 113 PHE A C 1
ATOM 872 O O . PHE A 1 113 ? -11.396 -9.720 24.377 1.00 75.00 113 PHE A O 1
ATOM 879 N N . VAL A 1 114 ? -13.432 -10.292 23.640 1.00 75.25 114 VAL A N 1
ATOM 880 C CA . VAL A 1 114 ? -13.709 -11.178 24.772 1.00 75.25 114 VAL A CA 1
ATOM 881 C C . VAL A 1 114 ? -13.102 -12.550 24.485 1.00 75.25 114 VAL A C 1
ATOM 883 O O . VAL A 1 114 ? -13.639 -13.355 23.723 1.00 75.25 114 VAL A O 1
ATOM 886 N N . SER A 1 115 ? -11.964 -12.825 25.123 1.00 62.56 115 SER A N 1
ATOM 887 C CA . SER A 1 115 ? -11.390 -14.169 25.230 1.00 62.56 115 SER A CA 1
ATOM 888 C C . SER A 1 115 ? -12.462 -15.131 25.749 1.00 62.56 115 SER A C 1
ATOM 890 O O . SER A 1 115 ? -12.932 -14.977 26.875 1.00 62.56 115 SER A O 1
ATOM 892 N N . ARG A 1 116 ? -12.838 -16.148 24.960 1.00 58.62 116 ARG A N 1
ATOM 893 C CA . ARG A 1 116 ? -13.562 -17.302 25.509 1.00 58.62 116 ARG A CA 1
ATOM 894 C C . ARG A 1 116 ? -12.640 -17.943 26.533 1.00 58.62 116 ARG A C 1
ATOM 896 O O . ARG A 1 116 ? -11.593 -18.452 26.141 1.00 58.62 116 ARG A O 1
ATOM 903 N N . ASP A 1 117 ? -13.024 -17.884 27.805 1.00 57.88 117 ASP A N 1
ATOM 904 C CA . ASP A 1 117 ? -12.308 -18.524 28.901 1.00 57.88 117 ASP A CA 1
ATOM 905 C C . ASP A 1 117 ? -11.811 -19.904 28.467 1.00 57.88 117 ASP A C 1
ATOM 907 O O . ASP A 1 117 ? -12.587 -20.806 28.128 1.00 57.88 117 ASP A O 1
ATOM 911 N N . VAL A 1 118 ? -10.486 -20.043 28.429 1.00 57.28 118 VAL A N 1
ATOM 912 C CA . VAL A 1 118 ? -9.839 -21.339 28.296 1.00 57.28 118 VAL A CA 1
ATOM 913 C C . VAL A 1 118 ? -10.289 -22.122 29.516 1.00 57.28 118 VAL A C 1
ATOM 915 O O . VAL A 1 118 ? -9.952 -21.774 30.644 1.00 57.28 118 VAL A O 1
ATOM 918 N N . ASN A 1 119 ? -11.111 -23.141 29.291 1.00 49.88 119 ASN A N 1
ATOM 919 C CA . ASN A 1 119 ? -11.591 -24.028 30.334 1.00 49.88 119 ASN A CA 1
ATOM 920 C C . ASN A 1 119 ? -10.369 -24.790 30.873 1.00 49.88 119 ASN A C 1
ATOM 922 O O . ASN A 1 119 ? -9.984 -25.814 30.311 1.00 49.88 119 ASN A O 1
ATOM 926 N N . VAL A 1 120 ? -9.686 -24.235 31.880 1.00 57.84 120 VAL A N 1
ATOM 927 C CA . VAL A 1 120 ? -8.553 -24.883 32.544 1.00 57.84 120 VAL A CA 1
ATOM 928 C C . VAL A 1 120 ? -9.134 -26.053 33.334 1.00 57.84 120 VAL A C 1
ATOM 930 O O . VAL A 1 120 ? -9.876 -25.815 34.290 1.00 57.84 120 VAL A O 1
ATOM 933 N N . PRO A 1 121 ? -8.852 -27.315 32.963 1.00 56.19 121 PRO A N 1
ATOM 934 C CA . PRO A 1 121 ? -9.353 -28.446 33.722 1.00 56.19 121 PRO A CA 1
ATOM 935 C C . PRO A 1 121 ? -8.650 -28.439 35.079 1.00 56.19 121 PRO A C 1
ATOM 937 O O . PRO A 1 121 ? -7.433 -28.601 35.153 1.00 56.19 121 PRO A O 1
ATOM 940 N N . THR A 1 122 ? -9.403 -28.235 36.156 1.00 61.62 122 THR A N 1
ATOM 941 C CA . THR A 1 122 ? -8.912 -28.503 37.506 1.00 61.62 122 THR A CA 1
ATOM 942 C C . 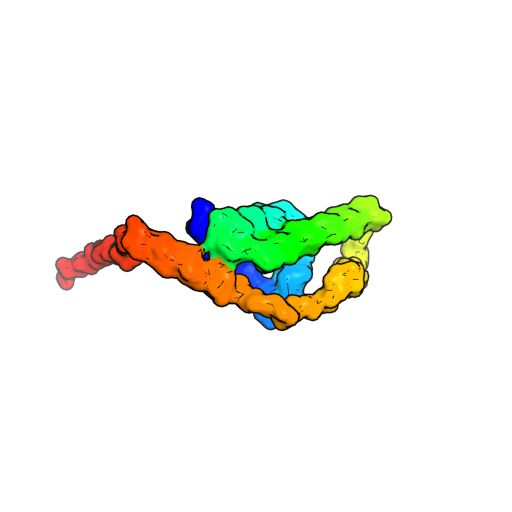THR A 1 122 ? -8.880 -30.016 37.693 1.00 61.62 122 THR A C 1
ATOM 944 O O . THR A 1 122 ? -9.929 -30.639 37.873 1.00 61.62 122 THR A O 1
ATOM 947 N N . SER A 1 123 ? -7.691 -30.601 37.591 1.00 70.38 123 SER A N 1
ATOM 948 C CA . SER A 1 123 ? -7.378 -31.942 38.099 1.00 70.38 123 SER A CA 1
ATOM 949 C C . SER A 1 123 ? -6.801 -31.859 39.501 1.00 70.38 123 SER A C 1
ATOM 951 O O . SER A 1 123 ? -5.950 -30.961 39.699 1.00 70.38 123 SER A O 1
#

Mean predicted aligned error: 7.01 Å

Secondary structure (DSSP, 8-state):
-HHHHHHHHHHHHHHHHHHHHHHHHHHHHHHHHHHHHHHHHTTT-HHHHHHHHHHHHHHHHHHHHHT--TT-HHHHHHHHHHHTT-----S--HHHHHHHHHHHHHHH-GGGG----------

Radius of gyration: 18.05 Å; Cα contacts (8 Å, |Δi|>4): 125; chains: 1; bounding box: 37×44×59 Å

Sequence (123 aa):
MVVAAIAGLFESERDFFNGGADQFVWNHGPGAARSIGSAWRAVGAVENGELLIELANALERLEAARGWDDDKPIRAFIEYRRLVAGPDFGRPEPAEELAEALVEWAIEHPEAFVSRDVNVPTS

pLDDT: mean 86.38, std 10.98, range [49.88, 97.94]

Solvent-accessible surface area (backbone atoms only — not comparable to full-atom values): 6923 Å² total; per-residue (Å²): 97,62,70,54,25,53,51,37,46,66,70,36,47,67,31,40,76,75,48,15,63,59,43,34,30,68,77,62,30,41,68,52,24,37,53,31,13,53,24,23,40,75,46,65,20,43,70,63,10,48,50,30,39,54,47,16,54,51,50,52,53,51,44,68,73,59,64,75,71,82,89,47,64,69,62,54,49,55,50,52,33,57,74,71,65,46,65,67,80,90,63,80,55,65,67,67,49,37,44,62,47,51,52,55,49,46,71,75,42,56,71,81,72,58,76,77,77,77,83,73,80,87,125

Nearest PDB structures (foldseek):
  7rtu-assembly1_B  TM=2.661E-01  e=5.769E+00  Mus musculus